Protein AF-A0A077EHJ4-F1 (afdb_monomer)

Sequence (77 aa):
MSKEQIISRFGQPYKYEVTKDKETGALEESLFYRESYELGYYSIINILNFKDGKLVSLKQGEESTRNNHTTIKKDSR

pLDDT: mean 87.17, std 12.88, range [53.41, 97.38]

Secondary structure (DSSP, 8-state):
-BHHHHHHHH---SEEEEEE-TTT--EEEEEEEEEEEGGGTEEEEEEEEEETTEEEEEEEEEEEE------------

Solvent-accessible surface area (backbone atoms only — not comparable to full-atom values): 4673 Å² total; per-residue (Å²): 103,43,61,66,60,49,35,74,72,72,43,80,54,86,42,77,49,78,48,68,42,87,88,79,65,46,55,36,38,39,40,31,39,78,48,66,42,78,97,57,42,34,35,40,30,41,39,39,34,24,47,83,65,32,62,75,46,80,43,80,57,66,71,50,67,68,76,84,73,79,78,77,79,76,82,80,128

Structure (mmCIF, N/CA/C/O backbone):
data_AF-A0A077EHJ4-F1
#
_entry.id   AF-A0A077EHJ4-F1
#
loop_
_atom_site.group_PDB
_atom_site.id
_atom_site.type_symbol
_atom_site.label_atom_id
_atom_site.label_alt_id
_atom_site.label_comp_id
_atom_site.label_asym_id
_atom_site.label_entity_id
_atom_site.label_seq_id
_atom_site.pdbx_PDB_ins_code
_atom_site.Cartn_x
_atom_site.Cartn_y
_atom_site.Cartn_z
_atom_site.occupancy
_atom_site.B_iso_or_equiv
_atom_site.auth_seq_id
_atom_site.auth_comp_id
_atom_site.auth_asym_id
_atom_site.auth_atom_id
_atom_site.pdbx_PDB_model_num
ATOM 1 N N . MET A 1 1 ? -12.624 4.264 -0.610 1.00 84.00 1 MET A N 1
ATOM 2 C CA . MET A 1 1 ? -12.436 3.073 -1.467 1.00 84.00 1 MET A CA 1
ATOM 3 C C . MET A 1 1 ? -12.104 1.899 -0.561 1.00 84.00 1 MET A C 1
ATOM 5 O O . MET A 1 1 ? -11.372 2.118 0.403 1.00 84.00 1 MET A O 1
ATOM 9 N N . SER A 1 2 ? -12.692 0.724 -0.796 1.00 93.12 2 SER A N 1
ATOM 10 C CA . SER A 1 2 ? -12.392 -0.470 0.007 1.00 93.12 2 SER A CA 1
ATOM 11 C C . SER A 1 2 ? -11.122 -1.165 -0.481 1.00 93.12 2 SER A C 1
ATOM 13 O O . SER A 1 2 ? -10.657 -0.934 -1.603 1.00 93.12 2 SER A O 1
ATOM 15 N N . LYS A 1 3 ? -10.572 -2.030 0.368 1.00 93.19 3 LYS A N 1
ATOM 16 C CA . LYS A 1 3 ? -9.420 -2.874 0.044 1.00 93.19 3 LYS A CA 1
ATOM 17 C C . LYS A 1 3 ? -9.698 -3.764 -1.171 1.00 93.19 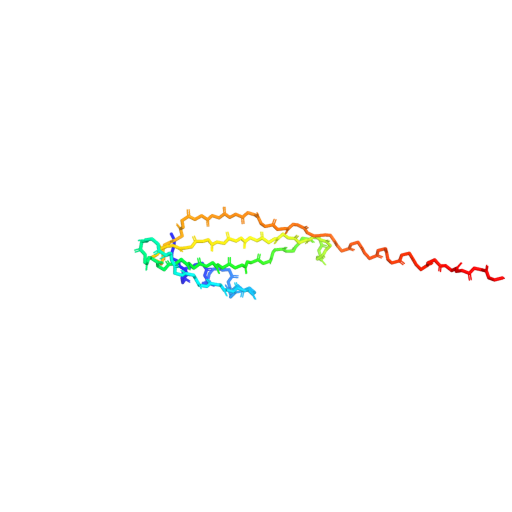3 LYS A C 1
ATOM 19 O O . LYS A 1 3 ? -8.878 -3.851 -2.079 1.00 93.19 3 LYS A O 1
ATOM 24 N N . GLU A 1 4 ? -10.885 -4.356 -1.234 1.00 94.12 4 GLU A N 1
ATOM 25 C CA . GLU A 1 4 ? -11.317 -5.259 -2.306 1.00 94.12 4 GLU A CA 1
ATOM 26 C C . GLU A 1 4 ? -11.417 -4.523 -3.645 1.00 94.12 4 GLU A C 1
ATOM 28 O O . GLU A 1 4 ? -11.007 -5.053 -4.674 1.00 94.12 4 GLU A O 1
ATOM 33 N N . GLN A 1 5 ? -11.897 -3.275 -3.637 1.00 94.44 5 GLN A N 1
ATOM 34 C CA . GLN A 1 5 ? -11.953 -2.442 -4.841 1.00 94.44 5 GLN A CA 1
ATOM 35 C C . GLN A 1 5 ? -10.555 -2.106 -5.374 1.00 94.44 5 GLN A C 1
ATOM 37 O O . GLN A 1 5 ? -10.338 -2.126 -6.584 1.00 94.44 5 GLN A O 1
ATOM 42 N N . ILE A 1 6 ? -9.608 -1.808 -4.479 1.00 93.94 6 ILE A N 1
ATOM 43 C CA . ILE A 1 6 ? -8.207 -1.556 -4.840 1.00 93.94 6 ILE A CA 1
ATOM 44 C C . ILE A 1 6 ? -7.593 -2.817 -5.454 1.00 93.94 6 ILE A C 1
ATOM 46 O O . ILE A 1 6 ? -7.062 -2.752 -6.559 1.00 93.94 6 ILE A O 1
ATOM 50 N N . ILE A 1 7 ? -7.731 -3.966 -4.790 1.00 95.00 7 ILE A N 1
ATOM 51 C CA . ILE A 1 7 ? -7.182 -5.244 -5.267 1.00 95.00 7 ILE A CA 1
ATOM 52 C C . ILE A 1 7 ? -7.799 -5.636 -6.614 1.00 95.00 7 ILE A C 1
ATOM 54 O O . ILE A 1 7 ? -7.096 -6.066 -7.524 1.00 95.00 7 ILE A O 1
ATOM 58 N N . SER A 1 8 ? -9.107 -5.435 -6.785 1.00 95.62 8 SER A N 1
ATOM 59 C CA . SER A 1 8 ? -9.785 -5.708 -8.054 1.00 95.62 8 SER A CA 1
ATOM 60 C C . SER A 1 8 ? -9.286 -4.826 -9.200 1.00 95.62 8 SER A C 1
ATOM 62 O O . SER A 1 8 ? -9.390 -5.236 -10.354 1.00 95.62 8 SER A O 1
ATOM 64 N N . ARG A 1 9 ? -8.797 -3.614 -8.912 1.00 94.31 9 ARG A N 1
ATOM 65 C CA . ARG A 1 9 ? -8.363 -2.650 -9.930 1.00 94.31 9 ARG A CA 1
ATOM 66 C C . ARG A 1 9 ? -6.871 -2.734 -10.239 1.00 94.31 9 ARG A C 1
ATOM 68 O O . ARG A 1 9 ? -6.492 -2.559 -11.392 1.00 94.31 9 ARG A O 1
ATOM 75 N N . PHE A 1 10 ? -6.043 -2.966 -9.225 1.00 92.69 10 PHE A N 1
ATOM 76 C CA . PHE A 1 10 ? -4.581 -2.901 -9.325 1.00 92.69 10 PHE A CA 1
ATOM 77 C C . PHE A 1 10 ? -3.898 -4.267 -9.173 1.00 92.69 10 PHE A C 1
ATOM 79 O O . PHE A 1 10 ? -2.683 -4.363 -9.322 1.00 92.69 10 PHE A O 1
ATOM 86 N N . GLY A 1 11 ? -4.666 -5.329 -8.918 1.00 95.00 11 GLY A N 1
ATOM 87 C CA . GLY A 1 11 ? -4.145 -6.666 -8.659 1.00 95.00 11 GLY A CA 1
ATOM 88 C C . GLY A 1 11 ? -3.747 -6.871 -7.198 1.00 95.00 11 GLY A C 1
ATOM 89 O O . GLY A 1 11 ? -4.002 -6.037 -6.332 1.00 95.00 11 GLY A O 1
ATOM 90 N N . GLN A 1 12 ? -3.138 -8.022 -6.914 1.00 96.31 12 GLN A N 1
ATOM 91 C CA . GLN A 1 12 ? -2.629 -8.314 -5.575 1.00 96.31 12 GLN A CA 1
ATOM 92 C C . GLN A 1 12 ? -1.392 -7.452 -5.277 1.00 96.31 12 GLN A C 1
ATOM 94 O O . GLN A 1 12 ? -0.523 -7.325 -6.145 1.00 96.31 12 GLN A O 1
ATOM 99 N N . PRO A 1 13 ? -1.274 -6.880 -4.067 1.00 96.50 13 PRO A N 1
ATOM 100 C CA . PRO A 1 13 ? -0.060 -6.183 -3.670 1.00 96.50 13 PRO A CA 1
ATOM 101 C C . PRO A 1 13 ? 1.102 -7.176 -3.551 1.00 96.50 13 PRO A C 1
ATOM 103 O O . PRO A 1 13 ? 0.902 -8.354 -3.250 1.00 96.50 13 PRO A O 1
ATOM 106 N N . TYR A 1 14 ? 2.338 -6.702 -3.721 1.00 95.38 14 TYR A N 1
ATOM 107 C CA . TYR A 1 14 ? 3.507 -7.572 -3.534 1.00 95.38 14 TYR A CA 1
ATOM 108 C C . TYR A 1 14 ? 3.762 -7.879 -2.050 1.00 95.38 14 TYR A C 1
ATOM 110 O O . TYR A 1 14 ? 4.453 -8.843 -1.723 1.00 95.38 14 TYR A O 1
ATOM 118 N N . LYS A 1 15 ? 3.238 -7.038 -1.152 1.00 96.06 15 LYS A N 1
ATOM 119 C CA . LYS A 1 15 ? 3.312 -7.210 0.298 1.00 96.06 15 LYS A CA 1
ATOM 120 C C . LYS A 1 15 ? 2.047 -6.663 0.955 1.00 96.06 15 LYS A C 1
ATOM 122 O O . LYS A 1 15 ? 1.479 -5.666 0.510 1.00 96.06 15 LYS A O 1
ATOM 127 N N . TYR A 1 16 ? 1.636 -7.319 2.031 1.00 96.38 16 TYR A N 1
ATOM 128 C CA . TYR A 1 16 ? 0.511 -6.937 2.873 1.00 96.38 16 TYR A CA 1
ATOM 129 C C . TYR A 1 16 ? 0.931 -7.030 4.337 1.00 96.38 16 TYR A C 1
ATOM 131 O O . TYR A 1 16 ? 1.576 -8.002 4.731 1.00 96.38 16 TYR A O 1
ATOM 139 N N . GLU A 1 17 ? 0.581 -6.021 5.126 1.00 95.88 17 GLU A N 1
ATOM 140 C CA . GLU A 1 17 ? 0.815 -5.996 6.568 1.00 95.88 17 GLU A CA 1
ATOM 141 C C . GLU A 1 17 ? -0.471 -5.662 7.313 1.00 95.88 17 GLU A C 1
ATOM 143 O O . GLU A 1 17 ? -1.311 -4.907 6.825 1.00 95.88 17 GLU A O 1
ATOM 148 N N . VAL A 1 18 ? -0.606 -6.228 8.510 1.00 94.94 18 VAL A N 1
ATOM 149 C CA . VAL A 1 18 ? -1.718 -5.961 9.418 1.00 94.94 18 VAL A CA 1
ATOM 150 C C . VAL A 1 18 ? -1.154 -5.682 10.793 1.00 94.94 18 VAL A C 1
ATOM 152 O O . VAL A 1 18 ? -0.399 -6.485 11.344 1.00 94.94 18 VAL A O 1
ATOM 155 N N . THR A 1 19 ? -1.547 -4.553 11.356 1.00 92.88 19 THR A N 1
ATOM 156 C CA . THR A 1 19 ? -1.156 -4.120 12.689 1.00 92.88 19 THR A CA 1
ATOM 157 C C . THR A 1 19 ? -2.393 -3.774 13.493 1.00 92.88 19 THR A C 1
ATOM 159 O O . THR A 1 19 ? -3.355 -3.214 12.978 1.00 92.88 19 THR A O 1
ATOM 162 N N . LYS A 1 20 ? -2.378 -4.110 14.781 1.00 91.19 20 LYS A N 1
ATOM 163 C CA . LYS A 1 20 ? -3.414 -3.674 15.711 1.00 91.19 20 LYS A CA 1
ATOM 164 C C . LYS A 1 20 ? -2.901 -2.450 16.453 1.00 91.19 20 LYS A C 1
ATOM 166 O O . LYS A 1 20 ? -1.857 -2.528 17.102 1.00 91.19 20 LYS A O 1
ATOM 171 N N . ASP A 1 21 ? -3.629 -1.348 16.354 1.00 85.75 21 ASP A N 1
ATOM 172 C CA . ASP A 1 21 ? -3.341 -0.147 17.122 1.00 85.75 21 ASP A CA 1
ATOM 173 C C . ASP A 1 21 ? -3.475 -0.470 18.620 1.00 85.75 21 ASP A C 1
ATOM 175 O O . ASP A 1 21 ? -4.472 -1.047 19.066 1.00 85.75 21 ASP A O 1
ATOM 179 N N . LYS A 1 22 ? -2.430 -0.173 1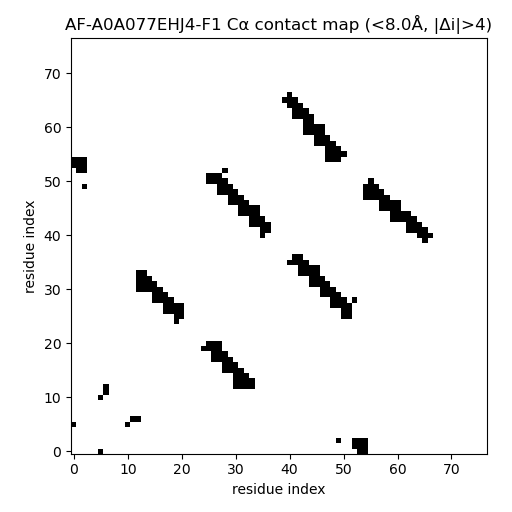9.397 1.00 86.12 22 LYS A N 1
ATOM 180 C CA . LYS A 1 22 ? -2.359 -0.563 20.813 1.00 86.12 22 LYS A CA 1
ATOM 181 C C . LYS A 1 22 ? -3.268 0.277 21.710 1.00 86.12 22 LYS A C 1
ATOM 183 O O . LYS A 1 22 ? -3.614 -0.193 22.789 1.00 86.12 22 LYS A O 1
ATOM 188 N N . GLU A 1 23 ? -3.635 1.483 21.288 1.00 86.12 23 GLU A N 1
ATOM 189 C CA . GLU A 1 23 ? -4.414 2.433 22.089 1.00 86.12 23 GLU A CA 1
ATOM 190 C C . GLU A 1 23 ? -5.912 2.313 21.797 1.00 86.12 23 GLU A C 1
ATOM 192 O O . GLU A 1 23 ? -6.738 2.269 22.703 1.00 86.12 23 GLU A O 1
ATOM 197 N N . THR A 1 24 ? -6.264 2.210 20.519 1.00 85.88 24 THR A N 1
ATOM 198 C CA . THR A 1 24 ? -7.645 2.160 20.028 1.00 85.88 24 THR A CA 1
ATOM 199 C C . THR A 1 24 ? -8.128 0.736 19.769 1.00 85.88 24 THR A C 1
ATOM 201 O O . THR A 1 24 ? -9.326 0.503 19.632 1.00 85.88 24 THR A O 1
ATOM 204 N N . GLY A 1 25 ? -7.213 -0.235 19.679 1.00 85.62 25 GLY A N 1
ATOM 205 C CA . GLY A 1 25 ? -7.532 -1.614 19.312 1.00 85.62 25 GLY A CA 1
ATOM 206 C C . GLY A 1 25 ? -7.951 -1.790 17.850 1.00 85.62 25 GLY A C 1
ATOM 207 O O . GLY A 1 25 ? -8.295 -2.912 17.469 1.00 85.62 25 GLY A O 1
ATOM 208 N N . ALA A 1 26 ? -7.928 -0.718 17.053 1.00 87.81 26 ALA A N 1
ATOM 209 C C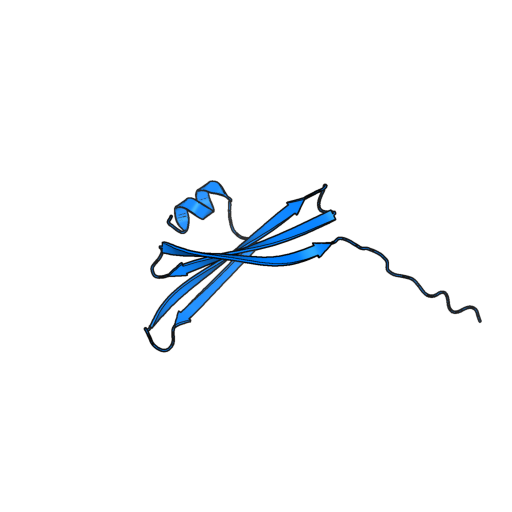A . ALA A 1 26 ? -8.343 -0.722 15.659 1.00 87.81 26 ALA A CA 1
ATOM 210 C C . ALA A 1 26 ? -7.395 -1.560 14.794 1.00 87.81 26 ALA A C 1
ATOM 212 O O . ALA A 1 26 ? -6.188 -1.628 15.047 1.00 8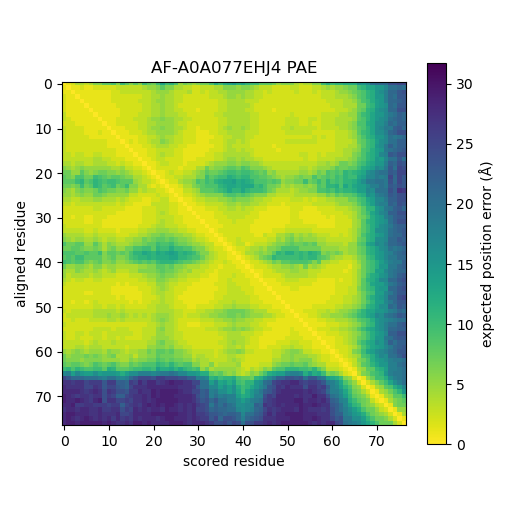7.81 26 ALA A O 1
ATOM 213 N N . LEU A 1 27 ? -7.955 -2.199 13.766 1.00 91.38 27 LEU A N 1
ATOM 214 C CA . LEU A 1 27 ? -7.173 -2.929 12.779 1.00 91.38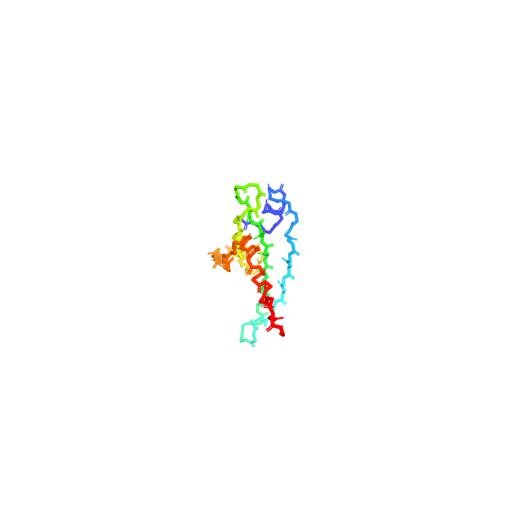 27 LEU A CA 1
ATOM 215 C C . LEU A 1 27 ? -6.694 -1.950 11.707 1.00 91.38 27 LEU A C 1
ATOM 217 O O . LEU A 1 27 ? -7.503 -1.316 11.026 1.00 91.38 27 LEU A O 1
ATOM 221 N N . GLU A 1 28 ? -5.381 -1.854 11.559 1.00 94.38 28 GLU A N 1
ATOM 222 C CA . GLU A 1 28 ? -4.735 -1.087 10.507 1.00 94.38 28 GLU A CA 1
ATOM 223 C C . GLU A 1 28 ? -4.083 -2.050 9.523 1.00 94.38 28 GLU A C 1
ATOM 225 O O . GLU A 1 28 ? -3.389 -2.992 9.905 1.00 94.38 28 GLU A O 1
ATOM 230 N N . GLU A 1 29 ? -4.348 -1.839 8.243 1.00 95.62 29 GLU A N 1
ATOM 231 C CA . GLU A 1 29 ? -3.888 -2.717 7.178 1.00 95.62 29 GLU A CA 1
ATOM 232 C C . GLU A 1 29 ? -3.121 -1.910 6.140 1.00 95.62 29 GLU A C 1
ATOM 234 O O . GLU A 1 29 ? -3.569 -0.841 5.731 1.00 95.62 29 GLU A O 1
ATOM 239 N N . SER A 1 30 ? -2.009 -2.447 5.653 1.00 97.00 30 SER A N 1
ATOM 240 C CA . SER A 1 30 ? -1.153 -1.772 4.681 1.00 97.00 30 SER A CA 1
ATOM 241 C C . SER A 1 30 ? -0.939 -2.651 3.459 1.00 97.00 30 SER A C 1
ATOM 243 O O . SER A 1 30 ? -0.454 -3.778 3.566 1.00 97.00 30 SER A O 1
ATOM 245 N N . LEU A 1 31 ? -1.291 -2.136 2.280 1.00 97.38 31 LEU A N 1
ATOM 246 C CA . LEU A 1 31 ? -0.983 -2.757 0.992 1.00 97.38 31 LEU A CA 1
ATOM 247 C C . LEU A 1 31 ? 0.198 -2.042 0.344 1.00 97.38 31 LEU A C 1
ATOM 249 O O . LEU A 1 31 ? 0.196 -0.816 0.230 1.00 97.38 31 LEU A O 1
ATOM 253 N N . PHE A 1 32 ? 1.161 -2.815 -0.144 1.00 97.31 32 PHE A N 1
ATOM 254 C CA . PHE A 1 32 ? 2.347 -2.295 -0.808 1.00 97.31 32 PHE A CA 1
ATOM 255 C C . PHE A 1 32 ? 2.317 -2.676 -2.288 1.00 97.31 32 PHE A C 1
ATOM 257 O O . PHE A 1 32 ? 2.304 -3.859 -2.643 1.00 97.31 32 PHE A O 1
ATOM 264 N N . TYR A 1 33 ? 2.340 -1.670 -3.155 1.00 96.19 33 TYR A N 1
ATOM 265 C CA . TYR A 1 33 ? 2.425 -1.832 -4.602 1.00 96.19 33 TYR A CA 1
ATOM 266 C C . TYR A 1 33 ? 3.761 -1.306 -5.094 1.00 96.19 33 TYR A C 1
ATOM 268 O O . TYR A 1 33 ? 4.217 -0.252 -4.660 1.00 96.19 33 TYR A O 1
ATOM 276 N N . ARG A 1 34 ? 4.393 -2.044 -6.003 1.00 94.00 34 ARG A N 1
ATOM 277 C CA . ARG A 1 34 ? 5.587 -1.581 -6.702 1.00 94.00 34 ARG A CA 1
ATOM 278 C C . ARG A 1 34 ? 5.165 -1.135 -8.085 1.00 94.00 34 ARG A C 1
ATOM 280 O O . ARG A 1 34 ? 4.641 -1.937 -8.852 1.00 94.00 34 ARG A O 1
ATOM 287 N N . GLU A 1 35 ? 5.438 0.116 -8.395 1.00 91.69 35 GLU A N 1
ATOM 288 C CA . GLU A 1 35 ? 5.308 0.641 -9.742 1.00 91.69 35 GLU A CA 1
ATOM 289 C C . GLU A 1 35 ? 6.691 0.700 -10.375 1.00 91.69 35 GLU A C 1
ATOM 291 O O . GLU A 1 35 ? 7.678 0.990 -9.699 1.00 91.69 35 GLU A O 1
ATOM 296 N N . SER A 1 36 ? 6.796 0.331 -11.647 1.00 90.25 36 SER A N 1
ATOM 297 C CA . SER A 1 36 ? 8.064 0.323 -12.371 1.00 90.25 36 SER A CA 1
ATOM 298 C C . SER A 1 36 ? 7.924 1.101 -13.665 1.00 90.25 36 SER A C 1
ATOM 300 O O . SER A 1 36 ? 7.007 0.850 -14.444 1.00 90.25 36 SER A O 1
ATOM 302 N N . TYR A 1 37 ? 8.857 2.018 -13.892 1.00 86.38 37 TYR A N 1
ATOM 303 C CA . TYR A 1 37 ? 8.911 2.871 -15.074 1.0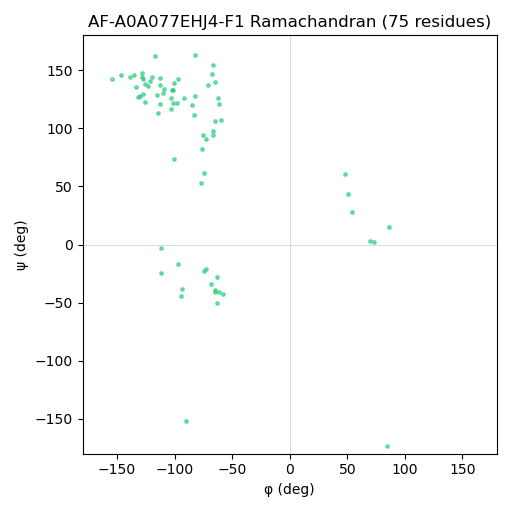0 86.38 37 TYR A CA 1
ATOM 304 C C . TYR A 1 37 ? 10.180 2.595 -15.868 1.00 86.38 37 TYR A C 1
ATOM 306 O O . TYR A 1 37 ? 11.120 1.973 -15.363 1.00 86.38 37 TYR A O 1
ATOM 314 N N . GLU A 1 38 ? 10.175 3.031 -17.128 1.00 87.06 38 GLU A N 1
ATOM 315 C CA . GLU A 1 38 ? 11.284 2.848 -18.066 1.00 87.06 38 GLU A CA 1
ATOM 316 C C . GLU A 1 38 ? 11.789 1.398 -18.065 1.00 87.06 38 GLU A C 1
ATOM 318 O O . GLU A 1 38 ? 12.908 1.116 -17.667 1.00 87.06 38 GLU A O 1
ATOM 323 N N . LEU A 1 39 ? 10.937 0.428 -18.416 1.00 84.00 39 LEU A N 1
ATOM 324 C CA . LEU A 1 39 ? 11.324 -0.995 -18.478 1.00 84.00 39 LEU A CA 1
ATOM 325 C C . LEU A 1 39 ? 11.958 -1.545 -17.174 1.00 84.00 39 LEU A C 1
ATOM 327 O O . LEU A 1 39 ? 12.751 -2.489 -17.205 1.00 84.00 39 LEU A O 1
ATOM 331 N N . GLY A 1 40 ? 11.603 -0.970 -16.019 1.00 82.62 40 GLY A N 1
ATOM 332 C CA . GLY A 1 40 ? 12.114 -1.380 -14.710 1.00 82.62 40 GLY A CA 1
ATOM 333 C C . GLY A 1 40 ? 13.440 -0.734 -14.305 1.00 82.62 40 GLY A C 1
ATOM 334 O O . GLY A 1 40 ? 14.080 -1.223 -13.373 1.0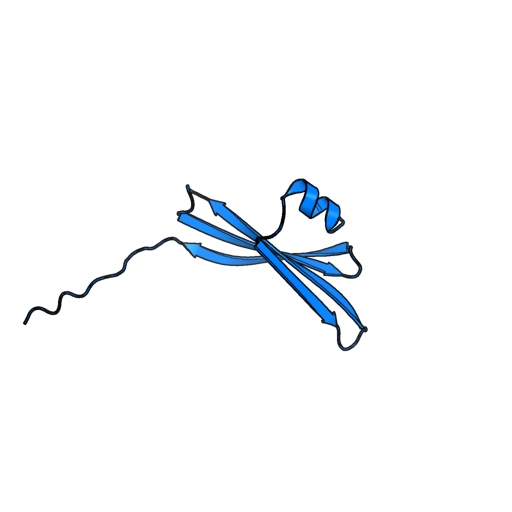0 82.62 40 GLY A O 1
ATOM 335 N N . TYR A 1 41 ? 13.867 0.339 -14.978 1.00 84.56 41 TYR A N 1
ATOM 336 C CA . TYR A 1 41 ? 15.004 1.149 -14.527 1.00 84.56 41 TYR A CA 1
ATOM 337 C C . TYR A 1 41 ? 14.696 1.917 -13.246 1.00 84.56 41 TYR A C 1
ATOM 339 O O . TYR A 1 41 ? 15.581 2.058 -12.404 1.00 84.56 41 TYR A O 1
ATOM 347 N N . TYR A 1 42 ? 13.448 2.346 -13.077 1.00 88.06 42 TYR A N 1
ATOM 348 C CA . TYR A 1 42 ? 12.983 3.062 -11.897 1.00 88.06 42 TYR A CA 1
ATOM 349 C C . TYR A 1 42 ? 11.853 2.280 -11.256 1.00 88.06 42 TYR A C 1
ATOM 351 O O . TYR A 1 42 ? 10.996 1.734 -11.955 1.00 88.06 42 TYR A O 1
ATOM 359 N N . SER A 1 43 ? 11.826 2.240 -9.929 1.00 91.88 43 SER A N 1
ATOM 360 C CA . SER A 1 43 ? 10.654 1.754 -9.221 1.00 91.88 43 SER A CA 1
ATOM 361 C C . SER A 1 43 ? 10.331 2.588 -7.998 1.00 91.88 43 SER A C 1
ATOM 363 O O . SER A 1 43 ? 11.230 3.065 -7.309 1.00 91.88 43 SER A O 1
ATOM 365 N N . ILE A 1 44 ? 9.035 2.742 -7.755 1.00 94.31 44 ILE A N 1
ATOM 366 C CA . ILE A 1 44 ? 8.474 3.489 -6.635 1.00 94.31 44 ILE A CA 1
ATOM 367 C C . ILE A 1 44 ? 7.567 2.542 -5.857 1.00 94.31 44 ILE A C 1
ATOM 369 O O . ILE A 1 44 ? 6.801 1.768 -6.441 1.00 94.31 44 ILE A O 1
ATOM 373 N N . ILE A 1 45 ? 7.660 2.583 -4.531 1.00 95.88 45 ILE A N 1
ATOM 374 C CA . ILE A 1 45 ? 6.744 1.853 -3.656 1.00 95.88 45 ILE A CA 1
ATOM 375 C C . ILE A 1 45 ? 5.572 2.767 -3.299 1.00 95.88 45 ILE A C 1
ATOM 377 O O . ILE A 1 45 ? 5.761 3.849 -2.761 1.00 95.88 45 ILE A O 1
ATOM 381 N N . ASN A 1 46 ? 4.350 2.307 -3.543 1.00 96.50 46 ASN A N 1
ATOM 382 C CA . ASN A 1 46 ? 3.119 2.941 -3.086 1.00 96.50 46 ASN A CA 1
ATOM 383 C C . ASN A 1 46 ? 2.560 2.157 -1.893 1.00 96.50 46 ASN A C 1
ATOM 385 O O . ASN A 1 46 ? 2.347 0.947 -1.988 1.00 96.50 46 ASN A O 1
ATOM 389 N N . ILE A 1 47 ? 2.312 2.843 -0.777 1.00 97.38 47 ILE A N 1
ATOM 390 C CA . ILE A 1 47 ? 1.818 2.255 0.474 1.00 97.38 47 ILE A CA 1
ATOM 391 C C . ILE A 1 47 ? 0.417 2.794 0.752 1.00 97.38 47 ILE A C 1
ATOM 393 O O . ILE A 1 47 ? 0.236 3.983 1.025 1.00 97.38 47 ILE A O 1
ATOM 397 N N . LEU A 1 48 ? -0.580 1.916 0.686 1.00 97.31 48 LEU A N 1
ATOM 398 C CA . LEU A 1 48 ? -1.977 2.237 0.953 1.00 97.31 48 LEU A CA 1
ATOM 399 C C . LEU A 1 48 ? -2.343 1.726 2.341 1.00 97.31 48 LEU A C 1
ATOM 401 O O . LEU A 1 48 ? -2.334 0.520 2.566 1.00 97.31 48 LEU A O 1
ATOM 405 N N . ASN A 1 49 ? -2.692 2.640 3.241 1.00 96.75 49 ASN A N 1
ATOM 406 C CA . ASN A 1 49 ? -3.078 2.324 4.610 1.00 96.75 49 ASN A CA 1
ATOM 407 C C . ASN A 1 49 ? -4.599 2.372 4.744 1.00 96.75 49 ASN A C 1
ATOM 409 O O . ASN A 1 49 ? -5.247 3.338 4.322 1.00 96.75 49 ASN A O 1
ATOM 413 N N . PHE A 1 50 ? -5.156 1.347 5.369 1.00 95.50 50 PHE A N 1
ATOM 414 C CA . PHE A 1 50 ? -6.571 1.171 5.626 1.00 95.50 50 PHE A CA 1
ATOM 415 C C . PHE A 1 50 ? -6.810 1.096 7.126 1.00 95.50 50 PHE A C 1
ATOM 417 O O . PHE A 1 50 ? -6.019 0.512 7.862 1.00 95.50 50 PHE A O 1
ATOM 424 N N . LYS A 1 51 ? -7.933 1.660 7.555 1.00 93.25 51 LYS A N 1
ATOM 425 C CA . LYS A 1 51 ? -8.451 1.538 8.914 1.00 93.25 51 LYS A CA 1
ATOM 426 C C . LYS A 1 51 ? -9.911 1.140 8.818 1.00 93.25 51 LYS A C 1
ATOM 428 O O . LYS A 1 51 ? -10.658 1.743 8.043 1.00 93.25 51 LYS A O 1
ATOM 433 N N . ASP A 1 52 ? -10.286 0.077 9.522 1.00 88.50 52 ASP A N 1
ATOM 434 C CA . ASP A 1 52 ? -11.638 -0.497 9.477 1.00 88.50 52 ASP A CA 1
ATOM 435 C C . ASP A 1 52 ? -12.129 -0.757 8.033 1.00 88.50 52 ASP A C 1
ATOM 437 O O . ASP A 1 52 ? -13.246 -0.406 7.644 1.00 88.50 52 ASP A O 1
ATOM 441 N N . GLY A 1 53 ? -11.245 -1.311 7.189 1.00 87.19 53 GLY A N 1
ATOM 442 C CA . GLY A 1 53 ? -11.527 -1.651 5.787 1.00 87.19 53 GLY A CA 1
ATOM 443 C C . GLY A 1 53 ? -11.625 -0.462 4.819 1.00 87.19 53 GLY A C 1
ATOM 444 O O . GLY A 1 53 ? -11.890 -0.651 3.626 1.00 87.19 53 GLY A O 1
ATOM 445 N N . LYS A 1 54 ? -11.402 0.771 5.289 1.00 92.19 54 LYS A N 1
ATOM 446 C CA . LYS A 1 54 ? -11.456 1.991 4.471 1.00 92.19 54 LYS A CA 1
ATOM 447 C C . LYS A 1 54 ? -10.063 2.562 4.260 1.00 92.19 54 LYS A C 1
ATOM 449 O O . LYS A 1 54 ? -9.304 2.699 5.211 1.00 92.19 54 LYS A O 1
ATOM 454 N N . LEU A 1 55 ? -9.745 2.938 3.021 1.00 95.19 55 LEU A N 1
ATOM 455 C CA . LEU A 1 55 ? -8.499 3.638 2.706 1.00 95.19 55 LEU A CA 1
ATOM 456 C C . LEU A 1 55 ? -8.455 4.985 3.444 1.00 95.19 55 LEU A C 1
ATOM 458 O O . LEU A 1 55 ? -9.330 5.824 3.224 1.00 95.19 55 LEU A O 1
ATOM 462 N N . VAL A 1 56 ? -7.435 5.185 4.278 1.00 95.44 56 VAL A N 1
ATOM 463 C CA . VAL A 1 56 ? -7.231 6.418 5.058 1.00 95.44 56 VAL A CA 1
ATOM 464 C C . VAL A 1 56 ? -6.011 7.214 4.608 1.00 95.44 56 VAL A C 1
ATOM 466 O O . VAL A 1 56 ? -5.962 8.423 4.815 1.00 95.44 56 VAL A O 1
ATOM 469 N N . SER A 1 57 ? -5.022 6.570 3.985 1.00 95.88 57 SER A N 1
ATOM 470 C CA . SER A 1 57 ? -3.807 7.249 3.533 1.00 95.88 57 SER A CA 1
ATOM 471 C C . SER A 1 57 ? -3.155 6.515 2.366 1.00 95.88 57 SER A C 1
ATOM 473 O O . SER A 1 57 ? -3.106 5.288 2.345 1.00 95.88 57 SER A O 1
ATOM 475 N N . LEU A 1 58 ? -2.613 7.284 1.424 1.00 95.94 58 LEU A N 1
ATOM 476 C CA . LEU A 1 58 ? -1.675 6.834 0.402 1.00 95.94 58 LEU A CA 1
ATOM 477 C C . LEU A 1 58 ? -0.348 7.552 0.651 1.00 95.94 58 LEU A C 1
ATOM 479 O O . LEU A 1 58 ? -0.330 8.776 0.790 1.00 95.94 58 LEU A O 1
ATOM 483 N N . LYS A 1 59 ? 0.747 6.796 0.723 1.00 96.06 59 LYS A N 1
ATOM 484 C CA . LYS A 1 59 ? 2.100 7.326 0.898 1.00 96.06 59 LYS A CA 1
ATOM 485 C C . LYS A 1 59 ? 3.019 6.764 -0.170 1.00 96.06 59 LYS A C 1
ATOM 487 O O . LYS A 1 59 ? 2.922 5.588 -0.516 1.00 96.06 59 LYS A O 1
ATOM 492 N N . GLN A 1 60 ? 3.944 7.597 -0.621 1.00 94.19 60 GLN A N 1
ATOM 493 C CA . GLN A 1 60 ? 5.081 7.136 -1.395 1.00 94.19 60 GLN A CA 1
ATOM 494 C C . GLN A 1 60 ? 6.157 6.617 -0.434 1.00 94.19 60 GLN A C 1
ATOM 496 O O . GLN A 1 60 ? 6.505 7.287 0.539 1.00 94.19 60 GLN A O 1
ATOM 501 N N . GLY A 1 61 ? 6.616 5.396 -0.674 1.00 91.94 61 GLY A N 1
ATOM 502 C CA . GLY A 1 61 ? 7.750 4.776 -0.005 1.00 91.94 61 GLY A CA 1
ATOM 503 C C . GLY A 1 61 ? 9.055 5.054 -0.747 1.00 91.94 61 GLY A C 1
ATOM 504 O O . GLY A 1 61 ? 9.203 6.073 -1.419 1.00 91.94 61 GLY A O 1
ATOM 505 N N . GLU A 1 62 ? 10.006 4.132 -0.618 1.00 89.75 62 GLU A N 1
ATOM 506 C CA . GLU A 1 62 ? 11.311 4.263 -1.259 1.00 89.75 62 GLU A CA 1
ATOM 507 C C . GLU A 1 62 ? 11.209 4.224 -2.787 1.00 89.75 62 GLU A C 1
ATOM 509 O O . GLU A 1 62 ? 10.479 3.415 -3.374 1.00 89.75 62 GLU A O 1
ATOM 514 N N . GLU A 1 63 ? 12.000 5.087 -3.414 1.00 91.88 63 GLU A N 1
ATOM 515 C CA . GLU A 1 63 ? 12.310 5.018 -4.832 1.00 91.88 63 GLU A CA 1
ATOM 516 C C . GLU A 1 63 ? 13.646 4.303 -5.016 1.00 91.88 63 GLU A C 1
ATOM 518 O O . GLU A 1 63 ? 14.587 4.487 -4.242 1.00 91.88 63 GLU A O 1
ATOM 523 N N . SER A 1 64 ? 13.752 3.491 -6.059 1.00 87.62 64 SER A N 1
ATOM 524 C CA . SER A 1 64 ? 15.002 2.825 -6.407 1.00 87.62 64 SER A CA 1
ATOM 525 C C . SER A 1 64 ? 15.271 2.909 -7.898 1.00 87.62 64 SER A C 1
ATOM 527 O O . SER A 1 64 ? 14.358 2.866 -8.725 1.00 87.62 64 SER A O 1
ATOM 529 N N . THR A 1 65 ? 16.556 3.007 -8.225 1.00 87.75 65 THR A N 1
ATOM 530 C CA . THR A 1 65 ? 17.064 2.947 -9.592 1.00 87.75 65 THR A CA 1
ATOM 531 C C . THR A 1 65 ? 17.881 1.678 -9.769 1.00 87.75 65 THR A C 1
ATOM 533 O O . THR A 1 65 ? 18.609 1.252 -8.868 1.00 87.75 65 THR A O 1
ATOM 536 N N . ARG A 1 66 ? 17.798 1.061 -10.946 1.00 74.50 66 ARG A 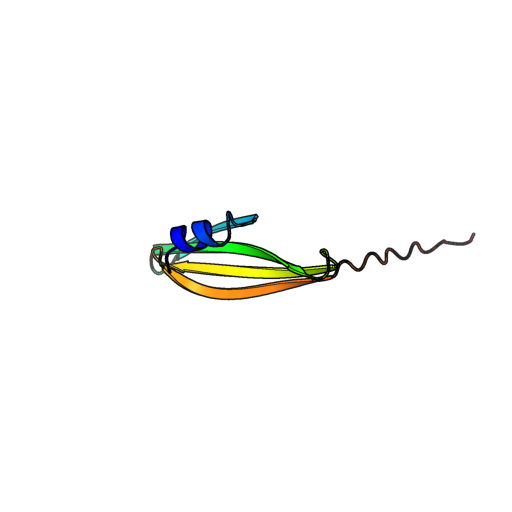N 1
ATOM 537 C CA . ARG A 1 66 ? 18.608 -0.101 -11.325 1.00 74.50 66 ARG A CA 1
ATOM 538 C C . ARG A 1 66 ? 20.034 0.332 -11.701 1.00 74.50 66 ARG A C 1
ATOM 540 O O . ARG A 1 66 ? 20.524 0.009 -12.779 1.00 74.50 66 ARG A O 1
ATOM 547 N N . ASN A 1 67 ? 20.716 1.082 -10.836 1.00 60.69 67 ASN A N 1
ATOM 548 C CA . ASN A 1 67 ? 22.117 1.447 -11.041 1.00 60.69 67 ASN A CA 1
ATOM 549 C C . ASN A 1 67 ? 23.016 0.246 -10.718 1.00 60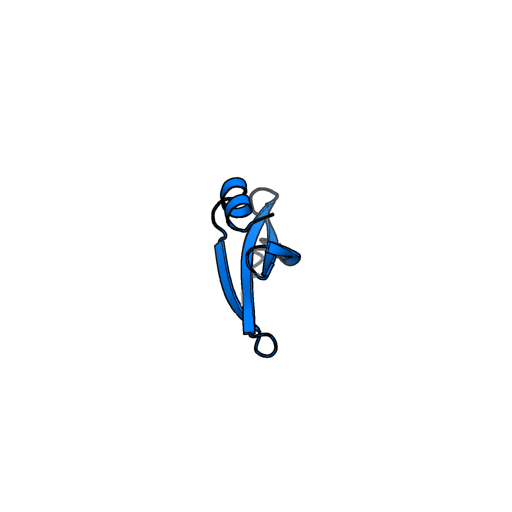.69 67 ASN A C 1
ATOM 551 O O . ASN A 1 67 ? 23.597 0.138 -9.641 1.00 60.69 67 ASN A O 1
ATOM 555 N N . ASN A 1 68 ? 23.151 -0.664 -11.682 1.00 57.22 68 ASN A N 1
ATOM 556 C CA . ASN A 1 68 ? 24.136 -1.744 -11.663 1.00 57.22 68 ASN A CA 1
ATOM 557 C C . ASN A 1 68 ? 25.547 -1.198 -11.968 1.00 57.22 68 ASN A C 1
ATOM 559 O O . ASN A 1 68 ? 26.164 -1.588 -12.954 1.00 57.22 68 ASN A O 1
ATOM 563 N N . HIS A 1 69 ? 26.084 -0.303 -11.138 1.00 53.41 69 HIS A N 1
ATOM 564 C CA . HIS A 1 69 ? 27.519 -0.008 -11.149 1.00 53.41 69 HIS A CA 1
ATOM 565 C C . HIS A 1 69 ? 28.197 -0.755 -10.002 1.00 53.41 69 HIS A C 1
ATOM 567 O O . HIS A 1 69 ? 28.604 -0.179 -8.996 1.00 53.41 69 HIS A O 1
ATOM 573 N N . THR A 1 70 ? 28.348 -2.071 -10.158 1.00 54.69 70 THR A N 1
ATOM 574 C CA . THR A 1 70 ? 29.372 -2.801 -9.408 1.00 54.69 70 THR A CA 1
ATOM 575 C C . THR A 1 70 ? 30.720 -2.428 -10.017 1.00 54.69 70 THR A C 1
ATOM 577 O O . THR A 1 70 ? 31.175 -3.047 -10.976 1.00 54.69 70 THR A O 1
ATOM 580 N N . THR A 1 71 ? 31.359 -1.380 -9.500 1.00 54.16 71 THR A N 1
ATOM 581 C CA . THR A 1 71 ? 32.758 -1.092 -9.830 1.00 54.16 71 THR A CA 1
ATOM 582 C C . THR A 1 71 ? 33.610 -2.215 -9.250 1.00 54.16 71 THR A C 1
ATOM 584 O O . THR A 1 71 ? 33.974 -2.186 -8.075 1.00 54.16 71 THR A O 1
ATOM 587 N N . ILE A 1 72 ? 33.915 -3.230 -10.059 1.00 59.91 72 ILE A N 1
ATOM 588 C CA . ILE A 1 72 ? 34.939 -4.219 -9.722 1.00 59.91 72 ILE A CA 1
ATOM 589 C C . ILE A 1 72 ? 36.268 -3.463 -9.737 1.00 59.91 72 ILE A C 1
ATOM 591 O O . ILE A 1 72 ? 36.840 -3.208 -10.798 1.00 59.91 72 ILE A O 1
ATOM 595 N N . LYS A 1 73 ? 36.747 -3.047 -8.560 1.00 55.03 73 LYS A N 1
ATOM 596 C CA . LYS A 1 73 ? 38.111 -2.538 -8.417 1.00 55.03 73 LYS A CA 1
ATOM 597 C C . LYS A 1 73 ? 39.051 -3.701 -8.715 1.00 55.03 73 LYS A C 1
ATOM 599 O O . LYS A 1 73 ? 39.144 -4.652 -7.945 1.00 55.03 73 LYS A O 1
ATOM 604 N N . LYS A 1 74 ? 39.690 -3.656 -9.881 1.00 56.16 74 LYS A N 1
ATOM 605 C CA . LYS A 1 74 ? 40.738 -4.598 -10.256 1.00 56.16 74 LYS A CA 1
ATOM 606 C C . LYS A 1 74 ? 41.991 -4.192 -9.480 1.00 56.16 74 LYS A C 1
ATOM 608 O O . LYS A 1 74 ? 42.707 -3.293 -9.916 1.00 56.16 74 LYS A O 1
ATOM 613 N N . ASP A 1 75 ? 42.213 -4.802 -8.316 1.00 60.97 75 ASP A N 1
ATOM 614 C CA . ASP A 1 75 ? 43.498 -4.691 -7.622 1.00 60.97 75 ASP A CA 1
ATOM 615 C C . ASP A 1 75 ? 44.577 -5.239 -8.560 1.00 60.97 75 ASP A C 1
ATOM 617 O O . ASP A 1 75 ? 44.641 -6.436 -8.851 1.00 60.97 75 ASP A O 1
ATOM 621 N N . SER A 1 76 ? 45.368 -4.323 -9.113 1.00 59.81 76 SER A N 1
ATOM 622 C CA . SER A 1 76 ? 46.532 -4.651 -9.926 1.00 59.81 76 SER A CA 1
ATOM 623 C C . SER A 1 76 ? 47.680 -4.916 -8.956 1.00 59.81 76 SER A C 1
ATOM 625 O O . SER A 1 76 ? 48.082 -4.008 -8.231 1.00 59.81 76 SER A O 1
ATOM 627 N N . ARG A 1 77 ? 48.117 -6.177 -8.888 1.00 60.94 77 ARG A N 1
ATOM 628 C CA . ARG A 1 77 ? 49.348 -6.594 -8.205 1.00 60.94 77 ARG A CA 1
ATOM 629 C C . ARG A 1 77 ? 50.564 -6.278 -9.059 1.00 60.94 77 ARG A C 1
ATOM 631 O O . ARG A 1 77 ? 50.430 -6.394 -10.299 1.00 60.94 77 ARG A O 1
#

Nearest PDB structures (foldseek):
  3bnv-assembly4_H  TM=5.751E-01  e=4.461E+00  Campylobacter jejuni
  3bnv-assembly2_C  TM=5.754E-01  e=5.270E+00  Campylobacter jejuni
  6m82-assembly1_A-2  TM=4.503E-01  e=1.390E+00  Streptomyces fradiae
  4oqe-assembly1_A  TM=3.702E-01  e=1.642E+00  Streptomyces fradiae

Foldseek 3Di:
DFPVVCCVVPNAAPDKDWDQDPPPRWIKIKGWHWDAPDVRQKIWIWIFIDTPRHTDDIDIDDIDGPPPPPPPPPPDD

Radius of gyration: 18.18 Å; Cα contacts (8 Å, |Δi|>4): 126; chains: 1; bounding box: 62×16×41 Å

Mean predicted aligned error: 7.76 Å

Organism: NCBI:txid1338011